Protein AF-A0A091LP23-F1 (afdb_monomer_lite)

Secondary structure (DSSP, 8-state):
-HHHHHHHHHHHHHHHHHHS-GGGHHHHHHHHHHHHHHHHHTHHHHHHHHHHHHTEEEEEE-TT--EEEEEEE-HHHHHHHHHHHHHHHHHHHHHHHHHHHHH----

InterPro domains:
  IPR004156 Organic anion transporter polypeptide [PF03137] (2-78)
  IPR004156 Organic anion transporter polypeptide [PT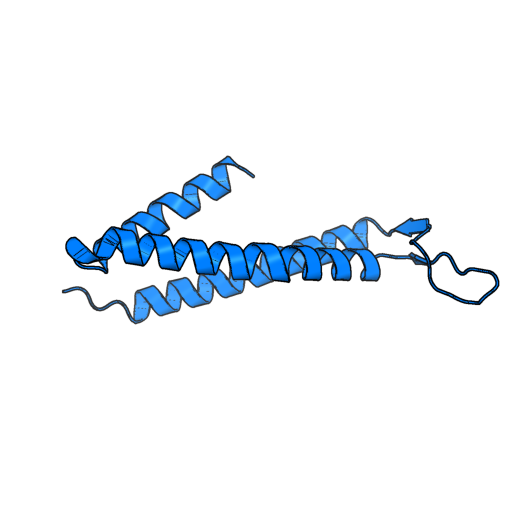HR11388] (2-106)
  IPR036259 MFS transporter superfamily [SSF103473] (3-103)

Foldseek 3Di:
DVVVVVVVVVVVLVVQCLVDDPVCSVVSVVVVVVCCCVVCVVVVVVQLVVLQVVQAPAFDQDPVRDTDDGPDGDPVSSVVSVVVVVVVVVVVVVVVVVVCVVPDDDD

Sequence (107 aa):
AVVFTFMAVTPTTVAILRCVPDKQRSFALGVQSVFLRLLGTIPGPILFGVAIDNSCTLWDINECKAKGACWVYDNERMAYLLMGISAACKIITIIFVIMAVCLYKPP

Structure (mmCIF, N/CA/C/O backbone):
data_AF-A0A091LP23-F1
#
_entry.id   AF-A0A091LP23-F1
#
loop_
_atom_site.group_PDB
_atom_site.id
_atom_site.type_symbol
_atom_site.label_atom_id
_atom_site.label_alt_id
_atom_site.label_comp_id
_atom_site.label_asym_id
_atom_site.label_entity_id
_atom_site.label_seq_id
_atom_site.pdbx_PDB_ins_code
_atom_site.Cartn_x
_atom_site.Cartn_y
_atom_site.Cartn_z
_atom_site.occupancy
_atom_site.B_iso_or_equiv
_atom_site.auth_seq_id
_atom_site.auth_comp_id
_atom_site.auth_asym_id
_atom_site.auth_atom_id
_atom_site.pdbx_PDB_model_num
ATOM 1 N N . ALA A 1 1 ? 11.653 3.379 5.965 1.00 52.06 1 ALA A N 1
ATOM 2 C CA . ALA A 1 1 ? 10.335 2.768 5.672 1.00 52.06 1 ALA A CA 1
ATOM 3 C C . ALA A 1 1 ? 9.776 1.991 6.868 1.00 52.06 1 ALA A C 1
ATOM 5 O O . ALA A 1 1 ? 8.715 2.355 7.350 1.00 52.06 1 ALA A O 1
ATOM 6 N N . VAL A 1 2 ? 10.514 1.007 7.401 1.00 56.50 2 VAL A N 1
ATOM 7 C CA . VAL A 1 2 ? 10.080 0.112 8.496 1.00 56.50 2 VAL A CA 1
ATOM 8 C C . VAL A 1 2 ? 9.556 0.854 9.743 1.00 56.50 2 VAL A C 1
ATOM 10 O O . VAL A 1 2 ? 8.466 0.550 10.221 1.00 56.50 2 VAL A O 1
ATOM 13 N N . VAL A 1 3 ? 10.261 1.893 10.207 1.00 64.12 3 VAL A N 1
ATOM 14 C CA . VAL A 1 3 ? 9.846 2.719 11.362 1.00 64.12 3 VAL A CA 1
ATOM 15 C C . VAL A 1 3 ? 8.499 3.421 11.128 1.00 64.12 3 VAL A C 1
ATOM 17 O O . VAL A 1 3 ? 7.634 3.403 11.999 1.00 64.12 3 VAL A O 1
ATOM 20 N N . PHE A 1 4 ? 8.275 3.970 9.928 1.00 60.59 4 PHE A N 1
ATOM 21 C CA . PHE A 1 4 ? 7.026 4.658 9.577 1.00 60.59 4 PHE A CA 1
ATOM 22 C C . PHE A 1 4 ? 5.829 3.703 9.500 1.00 60.59 4 PHE A C 1
ATOM 24 O O . PHE A 1 4 ? 4.719 4.073 9.874 1.00 60.59 4 PHE A O 1
ATOM 31 N N . THR A 1 5 ? 6.039 2.462 9.056 1.00 66.75 5 THR A N 1
ATOM 32 C CA . THR A 1 5 ? 4.999 1.421 9.085 1.00 66.75 5 THR A CA 1
ATOM 33 C C . THR A 1 5 ? 4.615 1.034 10.510 1.00 66.75 5 THR A C 1
ATOM 35 O O . THR A 1 5 ? 3.427 0.944 10.808 1.00 66.75 5 THR A O 1
ATOM 38 N N . PHE A 1 6 ? 5.586 0.871 11.413 1.00 69.00 6 PHE A N 1
ATOM 39 C CA . PHE A 1 6 ? 5.297 0.523 12.808 1.00 69.00 6 PHE A CA 1
ATOM 40 C C . PHE A 1 6 ? 4.557 1.638 13.555 1.00 69.00 6 PHE A C 1
ATOM 42 O O . PHE A 1 6 ? 3.638 1.350 14.319 1.00 69.00 6 PHE A O 1
ATOM 49 N N . MET A 1 7 ? 4.883 2.906 13.284 1.00 75.19 7 MET A N 1
ATOM 50 C CA . MET A 1 7 ? 4.196 4.045 13.905 1.00 75.19 7 MET A CA 1
ATOM 51 C C . MET A 1 7 ? 2.719 4.159 13.515 1.00 75.19 7 MET A C 1
ATOM 53 O O . MET A 1 7 ? 1.932 4.646 14.316 1.00 75.19 7 MET A O 1
ATOM 57 N N . ALA A 1 8 ? 2.324 3.710 12.320 1.00 75.06 8 ALA A N 1
ATOM 58 C 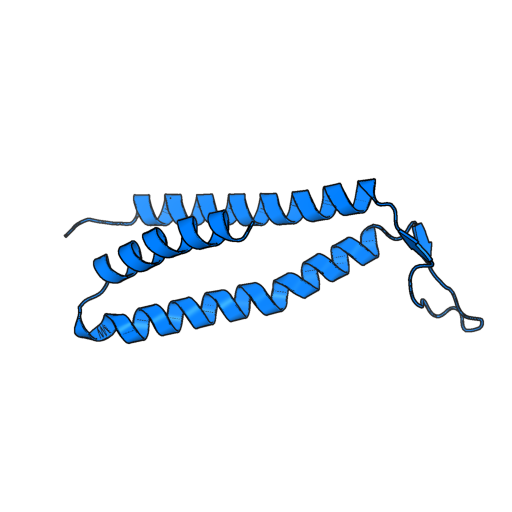CA . ALA A 1 8 ? 0.929 3.764 11.879 1.00 75.06 8 ALA A CA 1
ATOM 59 C C . ALA A 1 8 ? 0.090 2.580 12.394 1.00 75.06 8 ALA A C 1
ATOM 61 O O . ALA A 1 8 ? -1.113 2.716 12.622 1.00 75.06 8 ALA A O 1
ATOM 62 N N . VAL A 1 9 ? 0.710 1.415 12.603 1.00 82.19 9 VAL A N 1
ATOM 63 C CA . VAL A 1 9 ? 0.001 0.204 13.048 1.00 82.19 9 VAL A CA 1
ATOM 64 C C . VAL A 1 9 ? -0.479 0.338 14.493 1.00 82.19 9 VAL A C 1
ATOM 66 O O . VAL A 1 9 ? -1.649 0.072 14.761 1.00 82.19 9 VAL A O 1
ATOM 69 N N . THR A 1 10 ? 0.377 0.805 15.405 1.00 85.56 10 THR A N 1
ATOM 70 C CA . THR A 1 10 ? 0.059 0.936 16.839 1.00 85.56 10 THR A CA 1
ATOM 71 C C . THR A 1 10 ? -1.187 1.785 17.141 1.00 85.56 10 THR A C 1
ATOM 73 O O . THR A 1 10 ? -2.066 1.303 17.852 1.00 85.56 10 THR A O 1
ATOM 76 N N . PRO A 1 11 ? -1.345 3.021 16.626 1.00 85.81 11 PRO A N 1
ATOM 77 C CA . PRO A 1 11 ? -2.553 3.804 16.885 1.00 85.81 11 PRO A CA 1
ATOM 78 C C . PRO A 1 11 ? -3.798 3.168 16.259 1.00 85.81 11 PRO A C 1
ATOM 80 O O . PRO A 1 11 ? -4.872 3.222 16.853 1.00 85.81 11 PRO A O 1
ATOM 83 N N . THR A 1 12 ? -3.659 2.508 15.104 1.00 85.31 12 THR A N 1
ATOM 84 C CA . THR A 1 12 ? -4.780 1.836 14.432 1.00 85.31 12 THR A CA 1
ATOM 85 C C . THR A 1 12 ? -5.295 0.650 15.250 1.00 85.31 12 THR A C 1
ATOM 87 O O . THR A 1 12 ? -6.504 0.491 15.418 1.00 85.31 12 THR A O 1
ATOM 90 N N . THR A 1 13 ? -4.403 -0.178 15.801 1.00 88.25 13 THR A N 1
ATOM 91 C CA . THR A 1 13 ? -4.807 -1.314 16.645 1.00 88.25 13 THR A CA 1
ATOM 92 C C . THR A 1 13 ? -5.417 -0.844 17.962 1.00 88.25 13 THR A C 1
ATOM 94 O O . THR A 1 13 ? -6.447 -1.375 18.375 1.00 88.25 13 THR A O 1
ATOM 97 N N . VAL A 1 14 ? -4.852 0.194 18.592 1.00 88.81 14 VAL A N 1
ATOM 98 C CA . VAL A 1 14 ? -5.422 0.794 19.809 1.00 88.81 14 VAL A CA 1
ATOM 99 C C . VAL A 1 14 ? -6.824 1.345 19.547 1.00 88.81 14 VAL A C 1
ATOM 101 O O . VAL A 1 14 ? -7.723 1.092 20.348 1.00 88.81 14 VAL A O 1
ATOM 104 N N . ALA A 1 15 ? -7.042 2.037 18.425 1.00 88.00 15 ALA A N 1
ATOM 105 C CA . ALA A 1 15 ? -8.360 2.551 18.057 1.00 88.00 15 ALA A CA 1
ATOM 106 C C . ALA A 1 15 ? -9.398 1.423 17.940 1.00 88.00 15 ALA A C 1
ATOM 108 O O . ALA A 1 15 ? -10.464 1.505 18.545 1.00 88.00 15 ALA A O 1
ATOM 109 N N . ILE A 1 16 ? -9.064 0.323 17.256 1.00 88.75 16 ILE A N 1
ATOM 110 C CA . ILE A 1 16 ? -9.969 -0.830 17.119 1.00 88.75 16 ILE A CA 1
ATOM 111 C C . ILE A 1 16 ? -10.332 -1.412 18.484 1.00 88.75 16 ILE A C 1
ATOM 113 O O . ILE A 1 16 ? -11.509 -1.629 18.755 1.00 88.75 16 ILE A O 1
ATOM 117 N N . LEU A 1 17 ? -9.348 -1.618 19.364 1.00 89.81 17 LEU A N 1
ATOM 118 C CA . LEU A 1 17 ? -9.572 -2.188 20.697 1.00 89.81 17 LEU A CA 1
ATOM 119 C C . LEU A 1 17 ? -10.459 -1.312 21.595 1.00 89.81 17 LEU A C 1
ATOM 121 O O . LEU A 1 17 ? -11.093 -1.842 22.510 1.00 89.81 17 LEU A O 1
ATOM 125 N N . ARG A 1 18 ? -10.500 0.005 21.348 1.00 88.75 18 ARG A N 1
ATOM 126 C CA . ARG A 1 18 ? -11.407 0.944 22.028 1.00 88.75 18 ARG A CA 1
ATOM 127 C C . ARG A 1 18 ? -12.825 0.926 21.451 1.00 88.75 18 ARG A C 1
ATOM 129 O O . ARG A 1 18 ? -13.757 1.216 22.189 1.00 88.75 18 ARG A O 1
ATOM 136 N N . CYS A 1 19 ? -12.990 0.561 20.180 1.00 86.88 19 CYS A N 1
ATOM 137 C CA . CYS A 1 19 ? -14.289 0.506 19.504 1.00 86.88 19 CYS A CA 1
ATOM 138 C C . CYS A 1 19 ? -15.035 -0.828 19.680 1.00 86.88 19 CYS A C 1
ATOM 140 O O . CYS A 1 19 ? -16.208 -0.904 19.320 1.00 86.88 19 CYS A O 1
ATOM 142 N N . VAL A 1 20 ? -14.387 -1.884 20.195 1.00 90.25 20 VAL A N 1
ATOM 143 C CA . VAL A 1 20 ? -15.007 -3.212 20.367 1.00 90.25 20 VAL A CA 1
ATOM 144 C C . VAL A 1 20 ? -15.006 -3.697 21.825 1.00 90.25 20 VAL A C 1
ATOM 146 O O . VAL A 1 20 ? -14.039 -3.455 22.554 1.00 90.25 20 VAL A O 1
ATOM 149 N N . PRO A 1 21 ? -16.040 -4.447 22.260 1.00 89.00 21 PRO A N 1
ATOM 150 C CA . PRO A 1 21 ? -16.065 -5.081 23.577 1.00 89.00 21 PRO A CA 1
ATOM 151 C C . PRO A 1 21 ? -14.914 -6.076 23.774 1.00 89.00 21 PRO A C 1
ATOM 153 O O . PRO A 1 21 ? -14.521 -6.777 22.838 1.00 89.00 21 PRO A O 1
ATOM 156 N N . ASP A 1 22 ? -14.439 -6.220 25.015 1.00 89.38 22 ASP A N 1
ATOM 157 C CA . ASP A 1 22 ? -13.304 -7.081 25.381 1.00 89.38 22 ASP A CA 1
ATOM 158 C C . ASP A 1 22 ? -13.382 -8.506 24.819 1.00 89.38 22 ASP A C 1
ATOM 160 O O . ASP A 1 22 ? -12.408 -9.021 24.267 1.00 89.38 22 ASP A O 1
ATOM 164 N N . LYS A 1 23 ? -14.572 -9.114 24.874 1.00 93.06 23 LYS A N 1
ATOM 165 C CA . LYS A 1 23 ? -14.817 -10.488 24.411 1.00 93.06 23 LYS A CA 1
ATOM 166 C C . LYS A 1 23 ? -14.604 -10.679 22.899 1.00 93.06 23 LYS A C 1
ATOM 168 O O . LYS A 1 23 ? -14.414 -11.809 22.461 1.00 93.06 23 LYS A O 1
ATOM 173 N N . GLN A 1 24 ? -14.631 -9.610 22.098 1.00 91.88 24 GLN A N 1
ATOM 174 C CA . GLN A 1 24 ? -14.538 -9.670 20.630 1.00 91.88 24 GLN A CA 1
ATOM 175 C C . GLN A 1 24 ? -13.233 -9.083 20.063 1.00 91.88 24 GLN A C 1
ATOM 177 O O . GLN A 1 24 ? -13.038 -9.079 18.848 1.00 91.88 24 GLN A O 1
ATOM 182 N N . ARG A 1 25 ? -12.302 -8.632 20.915 1.00 91.44 25 ARG A N 1
ATOM 183 C CA . ARG A 1 25 ? -11.043 -7.988 20.491 1.00 91.44 25 ARG A CA 1
ATOM 184 C C . ARG A 1 25 ? -10.191 -8.855 19.564 1.00 91.44 25 ARG A C 1
ATOM 186 O O . ARG A 1 25 ? -9.736 -8.380 18.528 1.00 91.44 25 ARG A O 1
ATOM 193 N N . SER A 1 26 ? -10.005 -10.131 19.907 1.00 93.00 26 SER A N 1
ATOM 194 C CA . SER A 1 26 ? -9.214 -11.063 19.089 1.00 93.00 26 SER A CA 1
ATOM 195 C C . SER A 1 26 ? -9.842 -11.289 17.709 1.00 93.00 26 SER A C 1
ATOM 197 O O . SER A 1 26 ? -9.135 -11.287 16.703 1.00 93.00 26 SER A O 1
ATOM 199 N N . PHE A 1 27 ? -11.175 -11.384 17.648 1.00 93.25 27 PHE A N 1
ATOM 200 C CA . PHE A 1 27 ? -11.899 -11.507 16.385 1.00 93.25 27 PHE A CA 1
ATOM 201 C C . PHE A 1 27 ? -11.733 -10.252 15.518 1.00 93.25 27 PHE A C 1
ATOM 203 O O . PHE A 1 27 ? -11.379 -10.363 14.346 1.00 93.25 27 PHE A O 1
ATOM 210 N N . ALA A 1 28 ? -11.889 -9.059 16.101 1.00 92.38 28 ALA A N 1
ATOM 211 C CA . ALA A 1 28 ? -11.714 -7.790 15.393 1.00 92.38 28 ALA A CA 1
ATOM 212 C C . ALA A 1 28 ? -10.297 -7.624 14.810 1.00 92.38 28 ALA A C 1
ATOM 214 O O . ALA A 1 28 ? -10.146 -7.234 13.651 1.00 92.38 28 ALA A O 1
ATOM 215 N N . LEU A 1 29 ? -9.258 -7.977 15.577 1.00 93.00 29 LEU A N 1
ATOM 216 C CA . LEU A 1 29 ? -7.871 -7.954 15.095 1.00 93.00 29 LEU A CA 1
ATOM 217 C C . LEU A 1 29 ? -7.622 -8.989 13.985 1.00 93.00 29 LEU A C 1
ATOM 219 O O . LEU A 1 29 ? -6.908 -8.701 13.023 1.00 93.00 29 LEU A O 1
ATOM 223 N N . GLY A 1 30 ? -8.231 -10.174 14.083 1.00 93.62 30 GLY A N 1
ATOM 224 C CA . GLY A 1 30 ? -8.178 -11.189 13.029 1.00 93.62 30 GLY A CA 1
ATOM 225 C C . GLY A 1 30 ? -8.783 -10.684 11.719 1.00 93.62 30 GLY A C 1
ATOM 226 O O . GLY A 1 30 ? -8.137 -10.752 10.673 1.00 93.62 30 GLY A O 1
ATOM 227 N N . VAL A 1 31 ? -9.978 -10.092 11.787 1.00 93.81 31 VAL A N 1
ATOM 228 C CA . VAL A 1 31 ? -10.656 -9.486 10.632 1.00 93.81 31 VAL A CA 1
ATOM 229 C C . VAL A 1 31 ? -9.808 -8.363 10.026 1.00 93.81 31 VAL A C 1
ATOM 231 O O . VAL A 1 31 ? -9.582 -8.362 8.815 1.00 93.81 31 VAL A O 1
ATOM 234 N N . GLN A 1 32 ? -9.258 -7.461 10.849 1.00 90.81 32 GLN A N 1
ATOM 235 C CA . GLN A 1 32 ? -8.342 -6.414 10.381 1.00 90.81 32 GLN A CA 1
ATOM 236 C C . GLN A 1 32 ? -7.152 -7.003 9.608 1.00 90.81 32 GLN A C 1
ATOM 238 O O . GLN A 1 32 ? -6.813 -6.513 8.529 1.00 90.81 32 GLN A O 1
ATOM 243 N N . SER A 1 33 ? -6.518 -8.050 10.143 1.00 90.56 33 SER A N 1
ATOM 244 C CA . SER A 1 33 ? -5.362 -8.693 9.510 1.00 90.56 33 SER A CA 1
ATOM 245 C C . SER A 1 33 ? -5.715 -9.327 8.164 1.00 90.56 33 SER A C 1
ATOM 247 O O . SER A 1 33 ? -4.946 -9.206 7.208 1.00 90.56 33 SER A O 1
ATOM 249 N N . VAL A 1 34 ? -6.888 -9.960 8.069 1.00 93.88 34 VAL A N 1
ATOM 250 C CA . VAL A 1 34 ? -7.392 -10.545 6.821 1.00 93.88 34 VAL A CA 1
ATOM 251 C C . VAL A 1 34 ? -7.590 -9.463 5.762 1.00 93.88 34 VAL A C 1
ATOM 253 O O . VAL A 1 34 ? -7.065 -9.607 4.660 1.00 93.88 34 VAL A O 1
ATOM 256 N N . PHE A 1 35 ? -8.258 -8.355 6.093 1.00 89.62 35 PHE A N 1
ATOM 257 C CA . PHE A 1 35 ? -8.439 -7.245 5.151 1.00 89.62 35 PHE A CA 1
ATOM 258 C C . PHE A 1 35 ? -7.109 -6.626 4.716 1.00 89.62 35 PHE A C 1
ATOM 260 O O . PHE A 1 35 ? -6.899 -6.418 3.522 1.00 89.62 35 PHE A O 1
ATOM 267 N N . LEU A 1 36 ? -6.192 -6.382 5.659 1.00 87.19 36 LEU A N 1
ATOM 268 C CA . LEU A 1 36 ? -4.873 -5.823 5.359 1.00 87.19 36 LEU A CA 1
ATOM 269 C C . LEU A 1 36 ? -4.083 -6.727 4.404 1.00 87.19 36 LEU A C 1
ATOM 271 O O . LEU A 1 36 ? -3.419 -6.238 3.494 1.00 87.19 36 LEU A O 1
ATOM 275 N N . ARG A 1 37 ? -4.150 -8.047 4.603 1.00 89.31 37 ARG A N 1
ATOM 276 C CA . ARG A 1 37 ? -3.473 -9.011 3.734 1.00 89.31 37 ARG A CA 1
ATOM 277 C C . ARG A 1 37 ? -4.147 -9.097 2.375 1.00 89.31 37 ARG A C 1
ATOM 279 O O . ARG A 1 37 ? -3.475 -8.860 1.387 1.00 89.31 37 ARG A O 1
ATOM 286 N N . LEU A 1 38 ? -5.453 -9.343 2.307 1.00 91.25 38 LEU A N 1
ATOM 287 C CA . LEU A 1 38 ? -6.166 -9.475 1.031 1.00 91.25 38 LEU A CA 1
ATOM 288 C C . LEU A 1 38 ? -6.006 -8.229 0.150 1.00 91.25 38 LEU A C 1
ATOM 290 O O . LEU A 1 38 ? -5.654 -8.342 -1.023 1.00 91.25 38 LEU A O 1
ATOM 294 N N . LEU A 1 39 ? -6.203 -7.043 0.727 1.00 86.69 39 LEU A N 1
ATOM 295 C CA . LEU A 1 39 ? -6.098 -5.772 0.009 1.00 86.69 39 LEU A CA 1
ATOM 296 C C . LEU A 1 39 ? -4.664 -5.244 -0.091 1.00 86.69 39 LEU A C 1
ATOM 298 O O . LEU A 1 39 ? -4.426 -4.281 -0.804 1.00 86.69 39 LEU A O 1
ATOM 302 N N . GLY A 1 40 ? -3.700 -5.825 0.616 1.00 85.50 40 GLY A N 1
ATOM 303 C CA . GLY A 1 40 ? -2.292 -5.446 0.500 1.00 85.50 40 GLY A CA 1
ATOM 304 C C . GLY A 1 40 ? -1.543 -6.326 -0.494 1.00 85.50 40 GLY A C 1
ATOM 305 O O . GLY A 1 40 ? -0.856 -5.830 -1.384 1.00 85.50 40 GLY A O 1
ATOM 306 N N . THR A 1 41 ? -1.678 -7.644 -0.357 1.00 86.56 41 THR A N 1
ATOM 307 C CA . THR A 1 41 ? -0.849 -8.625 -1.067 1.00 86.56 41 THR A CA 1
ATOM 308 C C . THR A 1 41 ? -1.364 -8.974 -2.449 1.00 86.56 41 THR A C 1
ATOM 310 O O . THR A 1 41 ? -0.573 -9.440 -3.256 1.00 86.56 41 THR A O 1
ATOM 313 N N . ILE A 1 42 ? -2.657 -8.795 -2.732 1.00 90.12 42 ILE A N 1
ATOM 314 C CA . ILE A 1 42 ? -3.214 -9.073 -4.063 1.00 90.12 42 ILE A CA 1
ATOM 315 C C . ILE A 1 42 ? -3.105 -7.832 -4.957 1.00 90.12 42 ILE A C 1
ATOM 317 O O . ILE A 1 42 ? -2.389 -7.888 -5.954 1.00 90.12 42 ILE A O 1
ATOM 321 N N . PRO A 1 43 ? -3.730 -6.685 -4.627 1.00 88.50 43 PRO A N 1
ATOM 322 C CA . PRO A 1 43 ? -3.681 -5.526 -5.513 1.00 88.50 43 PRO A CA 1
ATOM 323 C C . PRO A 1 43 ? -2.312 -4.842 -5.500 1.00 88.50 43 PRO A C 1
ATOM 325 O O . PRO A 1 43 ? -1.983 -4.185 -6.479 1.00 88.50 43 PRO A O 1
ATOM 328 N N . GLY A 1 44 ? -1.499 -5.013 -4.448 1.00 87.44 44 GLY A N 1
ATOM 329 C CA . GLY A 1 44 ? -0.142 -4.471 -4.388 1.00 87.44 44 GLY A CA 1
ATOM 330 C C . GLY A 1 44 ? 0.699 -4.937 -5.582 1.00 87.44 44 GLY A C 1
ATOM 331 O O . GLY A 1 44 ? 0.953 -4.134 -6.477 1.00 87.44 44 GLY A O 1
ATOM 332 N N . PRO A 1 45 ? 1.084 -6.221 -5.665 1.00 89.81 45 PRO A N 1
ATOM 333 C CA . PRO A 1 45 ? 1.876 -6.747 -6.776 1.00 89.81 45 PRO A CA 1
ATOM 334 C C . PRO A 1 45 ? 1.260 -6.490 -8.153 1.00 89.81 45 PRO A C 1
ATOM 336 O O . PRO A 1 45 ? 2.001 -6.239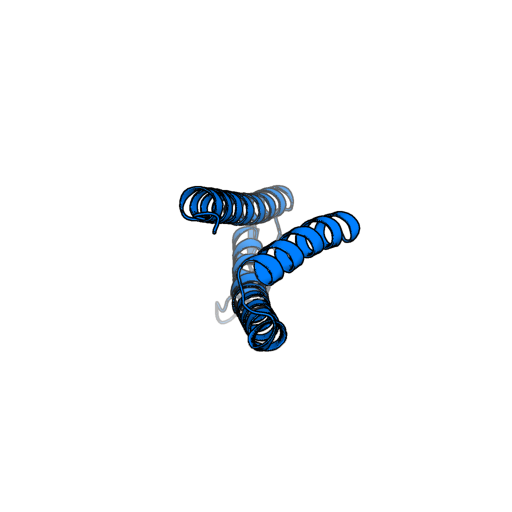 -9.095 1.00 89.81 45 PRO A O 1
ATOM 339 N N . ILE A 1 46 ? -0.074 -6.495 -8.271 1.00 91.88 46 ILE A N 1
ATOM 340 C CA . ILE A 1 46 ? -0.762 -6.187 -9.532 1.00 91.88 46 ILE A CA 1
ATOM 341 C C . ILE A 1 46 ? -0.508 -4.732 -9.949 1.00 91.88 46 ILE A C 1
ATOM 343 O O . ILE A 1 46 ? -0.093 -4.491 -11.079 1.00 91.88 46 ILE A O 1
ATOM 347 N N . LEU A 1 47 ? -0.703 -3.756 -9.053 1.00 90.81 47 LEU A N 1
ATOM 348 C CA . LEU A 1 47 ? -0.450 -2.343 -9.360 1.00 90.81 47 LEU A CA 1
ATOM 349 C C . LEU A 1 47 ? 1.030 -2.076 -9.640 1.00 90.81 47 LEU A C 1
ATOM 351 O O . LEU A 1 47 ? 1.347 -1.338 -10.571 1.00 90.81 47 LEU A O 1
ATOM 355 N N . PHE A 1 48 ? 1.928 -2.674 -8.854 1.00 90.06 48 PHE A N 1
ATOM 356 C CA . PHE A 1 48 ? 3.368 -2.564 -9.090 1.00 90.06 48 PHE A CA 1
ATOM 357 C C . PHE A 1 48 ? 3.761 -3.189 -10.439 1.00 90.06 48 PHE A C 1
ATOM 359 O O . PHE A 1 48 ? 4.537 -2.582 -11.170 1.00 90.06 48 PHE A O 1
ATOM 366 N N . GLY A 1 49 ? 3.184 -4.337 -10.806 1.00 90.12 49 GLY A N 1
ATOM 367 C CA . GLY A 1 49 ? 3.399 -4.978 -12.106 1.00 90.12 49 GLY A CA 1
ATOM 368 C C . GLY A 1 49 ? 2.939 -4.097 -13.265 1.00 90.12 49 GLY A C 1
ATOM 369 O O . GLY A 1 49 ? 3.721 -3.806 -14.164 1.00 90.12 49 GLY A O 1
ATOM 370 N N . VAL A 1 50 ? 1.721 -3.554 -13.184 1.00 90.31 50 VAL A N 1
ATOM 371 C CA . VAL A 1 50 ? 1.202 -2.620 -14.196 1.00 90.31 50 VAL A CA 1
ATOM 372 C C . VAL A 1 50 ? 2.070 -1.361 -14.293 1.00 90.31 50 VAL A C 1
ATOM 374 O O . VAL A 1 50 ? 2.308 -0.870 -15.394 1.00 90.31 50 VAL A O 1
ATOM 377 N N . ALA A 1 51 ? 2.562 -0.821 -13.175 1.00 91.44 51 ALA A N 1
ATOM 378 C CA . ALA A 1 51 ? 3.446 0.346 -13.194 1.00 91.44 51 ALA A CA 1
ATOM 379 C C . ALA A 1 51 ? 4.771 0.068 -13.921 1.00 91.44 51 ALA A C 1
ATOM 381 O O . ALA A 1 51 ? 5.235 0.923 -14.674 1.00 91.44 51 ALA A O 1
ATOM 382 N N . ILE A 1 52 ? 5.342 -1.124 -13.724 1.00 89.62 52 ILE A N 1
ATOM 383 C CA . ILE A 1 52 ? 6.564 -1.584 -14.396 1.00 89.62 52 ILE A CA 1
ATOM 384 C C . ILE A 1 52 ? 6.310 -1.790 -15.896 1.00 89.62 52 ILE A C 1
ATOM 386 O O . ILE A 1 52 ? 7.089 -1.326 -16.726 1.00 89.62 52 ILE A O 1
ATOM 390 N N . ASP A 1 53 ? 5.186 -2.402 -16.266 1.00 89.19 53 ASP A N 1
ATOM 391 C CA . ASP A 1 53 ? 4.826 -2.588 -17.677 1.00 89.19 53 ASP A CA 1
ATOM 392 C C . ASP A 1 53 ? 4.626 -1.240 -18.396 1.00 89.19 53 ASP A C 1
ATOM 394 O O . ASP A 1 53 ? 4.994 -1.080 -19.561 1.00 89.19 53 ASP A O 1
ATOM 398 N N . ASN A 1 54 ? 4.084 -0.233 -17.700 1.00 87.75 54 ASN A N 1
ATOM 399 C CA . ASN A 1 54 ? 3.872 1.115 -18.241 1.00 87.75 54 ASN A CA 1
ATOM 400 C C . ASN A 1 54 ? 5.148 1.965 -18.344 1.00 87.75 54 ASN A C 1
ATOM 402 O O . ASN A 1 54 ? 5.135 2.980 -19.049 1.00 87.75 54 ASN A O 1
ATOM 406 N N . SER A 1 55 ? 6.224 1.605 -17.640 1.00 89.88 55 SER A N 1
ATOM 407 C CA . SER A 1 55 ? 7.527 2.269 -17.770 1.00 89.88 55 SER A CA 1
ATOM 408 C C . SER A 1 55 ? 8.420 1.629 -18.835 1.00 89.88 55 SER A C 1
ATOM 410 O O . SER A 1 55 ? 9.530 2.110 -19.061 1.00 89.88 55 SER A O 1
ATOM 412 N N . CYS A 1 56 ? 7.958 0.573 -19.509 1.00 88.94 56 CYS A N 1
ATOM 413 C CA . CYS A 1 56 ? 8.721 -0.074 -20.564 1.00 88.94 56 CYS A CA 1
ATOM 414 C C . CYS A 1 56 ? 8.811 0.793 -21.829 1.00 88.94 56 CYS A C 1
ATOM 416 O O . CYS A 1 56 ? 7.795 1.102 -22.460 1.00 88.94 56 CYS A O 1
ATOM 418 N N . THR A 1 57 ? 10.038 1.120 -22.237 1.00 85.94 57 THR A N 1
ATOM 419 C CA . THR A 1 57 ? 10.320 1.885 -23.463 1.00 85.94 57 THR A CA 1
ATOM 420 C C . THR A 1 57 ? 10.573 0.963 -24.655 1.00 85.94 57 THR A C 1
ATOM 422 O O . THR A 1 57 ? 10.177 1.286 -25.775 1.00 85.94 57 THR A O 1
ATOM 425 N N . LEU A 1 58 ? 11.196 -0.201 -24.425 1.00 84.88 58 LEU A N 1
ATOM 426 C CA . LEU A 1 58 ? 11.500 -1.184 -25.468 1.00 84.88 58 LEU A CA 1
ATOM 427 C C . LEU A 1 58 ? 11.110 -2.599 -25.029 1.00 84.88 58 LEU A C 1
ATOM 429 O O . LEU A 1 58 ? 11.746 -3.194 -24.158 1.00 84.88 58 LEU A O 1
ATOM 433 N N . TRP A 1 59 ? 10.078 -3.139 -25.674 1.00 87.00 59 TRP A N 1
ATOM 434 C CA . TRP A 1 59 ? 9.607 -4.507 -25.462 1.00 87.00 59 TRP A CA 1
ATOM 435 C C . TRP A 1 59 ? 10.435 -5.511 -26.265 1.00 87.00 59 TRP A C 1
ATOM 437 O O . TRP A 1 59 ? 10.712 -5.271 -27.440 1.00 87.00 59 TRP A O 1
ATOM 447 N N . ASP A 1 60 ? 10.759 -6.656 -25.660 1.00 83.75 60 ASP A N 1
ATOM 448 C CA . ASP A 1 60 ? 11.233 -7.824 -26.402 1.00 83.75 60 ASP A CA 1
ATOM 449 C C . ASP A 1 60 ? 10.095 -8.370 -27.268 1.00 83.75 60 ASP A C 1
ATOM 451 O O . ASP A 1 60 ? 9.002 -8.655 -26.765 1.00 83.75 60 ASP A O 1
ATOM 455 N N . ILE A 1 61 ? 10.321 -8.498 -28.572 1.00 83.56 61 ILE A N 1
ATOM 456 C CA . ILE A 1 61 ? 9.339 -9.052 -29.505 1.00 83.56 61 ILE A CA 1
ATOM 457 C C . ILE A 1 61 ? 9.992 -10.241 -30.193 1.00 83.56 61 ILE A C 1
ATOM 459 O O . ILE A 1 61 ? 10.909 -10.081 -30.994 1.00 83.56 61 ILE A O 1
ATOM 463 N N . ASN A 1 62 ? 9.493 -11.436 -29.883 1.00 82.62 62 ASN A N 1
ATOM 464 C CA . ASN A 1 62 ? 9.993 -12.678 -30.464 1.00 82.62 62 ASN A CA 1
ATOM 465 C C . ASN A 1 62 ? 9.666 -12.774 -31.963 1.00 82.62 62 ASN A C 1
ATOM 467 O O . ASN A 1 62 ? 8.788 -12.070 -32.465 1.00 82.62 62 ASN A O 1
ATOM 471 N N . GLU A 1 63 ? 10.288 -13.725 -32.663 1.00 82.69 63 GLU A N 1
ATOM 472 C CA . GLU A 1 63 ? 10.026 -14.015 -34.086 1.00 82.69 63 GLU A CA 1
ATOM 473 C C . GLU A 1 63 ? 8.532 -14.280 -34.371 1.00 82.69 63 GLU A C 1
ATOM 475 O O . GLU A 1 63 ? 8.003 -13.890 -35.410 1.00 82.69 63 GLU A O 1
ATOM 480 N N . CYS A 1 64 ? 7.807 -14.835 -33.392 1.00 84.19 64 CYS A N 1
ATOM 481 C CA . CYS A 1 64 ? 6.353 -15.034 -33.426 1.00 84.19 64 CYS A CA 1
ATOM 482 C C . CYS A 1 64 ? 5.525 -13.768 -33.104 1.00 84.19 64 CYS A C 1
ATOM 484 O O . CYS A 1 64 ? 4.324 -13.870 -32.855 1.00 84.19 64 CYS A O 1
ATOM 486 N N . LYS A 1 65 ? 6.142 -12.579 -33.049 1.00 81.75 65 LYS A N 1
ATOM 487 C CA . LYS A 1 65 ? 5.548 -11.294 -32.620 1.00 81.75 65 LYS A CA 1
ATOM 488 C C . LYS A 1 65 ? 4.940 -11.295 -31.208 1.00 81.75 65 LYS A C 1
ATOM 490 O O . LYS A 1 65 ? 4.119 -10.438 -30.881 1.00 81.75 65 LYS A O 1
ATOM 495 N N . ALA A 1 66 ? 5.344 -12.234 -30.356 1.00 82.38 66 ALA A N 1
ATOM 496 C CA . ALA A 1 66 ? 4.901 -12.301 -28.967 1.00 82.38 66 ALA A CA 1
ATOM 497 C C . ALA A 1 66 ? 5.730 -11.355 -28.086 1.00 82.38 66 ALA A C 1
ATOM 499 O O . ALA A 1 66 ? 6.962 -11.372 -28.161 1.00 82.38 66 ALA A O 1
ATOM 500 N N . LYS A 1 67 ? 5.051 -10.564 -27.242 1.00 82.00 67 LYS A N 1
ATOM 501 C CA . LYS A 1 67 ? 5.692 -9.687 -26.250 1.00 82.00 67 LYS A CA 1
ATOM 502 C C . LYS A 1 67 ? 6.334 -10.526 -25.143 1.00 82.00 67 LYS A C 1
ATOM 504 O O . LYS A 1 67 ? 5.636 -11.289 -24.476 1.00 82.00 67 LYS A O 1
ATOM 509 N N . GLY A 1 68 ? 7.645 -10.383 -24.982 1.00 82.06 68 GLY A N 1
ATOM 510 C CA . GLY A 1 68 ? 8.441 -10.964 -23.904 1.00 82.06 68 GLY A CA 1
ATOM 511 C C . GLY A 1 68 ? 8.679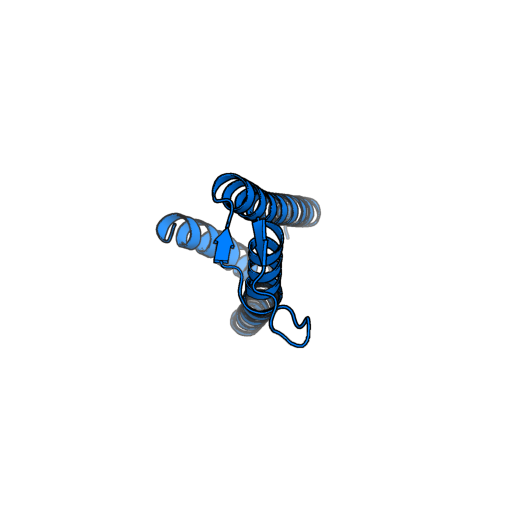 -9.971 -22.764 1.00 82.06 68 GLY A C 1
ATOM 512 O O . GLY A 1 68 ? 7.833 -9.126 -22.472 1.00 82.06 68 GLY A O 1
ATOM 513 N N . ALA A 1 69 ? 9.840 -10.070 -22.115 1.00 83.25 69 ALA A N 1
ATOM 514 C CA . ALA A 1 69 ? 10.256 -9.122 -21.082 1.00 83.25 69 ALA A CA 1
ATOM 515 C C . ALA A 1 69 ? 10.613 -7.747 -21.684 1.00 83.25 69 ALA A C 1
ATOM 517 O O . ALA A 1 69 ? 10.918 -7.627 -22.867 1.00 83.25 69 ALA A O 1
ATOM 518 N N . CYS A 1 70 ? 10.600 -6.685 -20.882 1.00 87.81 70 CYS A N 1
ATOM 519 C CA . CYS A 1 70 ? 11.110 -5.394 -21.340 1.00 87.81 70 CYS A CA 1
ATOM 520 C C . CYS A 1 70 ? 12.644 -5.342 -21.247 1.00 87.81 70 CYS A C 1
ATOM 522 O O . CYS A 1 70 ? 13.212 -5.747 -20.230 1.00 87.81 70 CYS A O 1
ATOM 524 N N . TRP A 1 71 ? 13.305 -4.802 -22.276 1.00 84.06 71 TRP A N 1
ATOM 525 C CA . TRP A 1 71 ? 14.764 -4.623 -22.307 1.00 84.06 71 TRP A CA 1
ATOM 526 C C . TRP A 1 71 ? 15.210 -3.338 -21.608 1.00 84.06 71 TRP A C 1
ATOM 528 O O . TRP A 1 71 ? 16.243 -3.318 -20.941 1.00 84.06 71 TRP A O 1
ATOM 538 N N . VAL A 1 72 ? 14.445 -2.255 -21.781 1.00 88.06 72 VAL A N 1
ATOM 539 C CA . VAL A 1 72 ? 14.795 -0.924 -21.270 1.00 88.06 72 VAL A CA 1
ATOM 540 C C . VAL A 1 72 ? 13.583 -0.292 -20.599 1.00 88.06 72 VAL A C 1
ATOM 542 O O . VAL A 1 72 ? 12.577 -0.006 -21.253 1.00 88.06 72 VAL A O 1
ATOM 545 N N . TYR A 1 73 ? 13.720 -0.037 -19.299 1.00 90.50 73 TYR A N 1
ATOM 546 C CA . TYR A 1 73 ? 12.737 0.672 -18.487 1.00 90.50 73 TYR A CA 1
ATOM 547 C C . TYR A 1 73 ? 13.149 2.133 -18.304 1.00 90.50 73 TYR A C 1
ATOM 549 O O . TYR A 1 73 ? 14.318 2.434 -18.052 1.00 90.50 73 TYR A O 1
ATOM 557 N N . ASP A 1 74 ? 12.181 3.039 -18.390 1.00 92.25 74 ASP A N 1
ATOM 558 C CA . ASP A 1 74 ? 12.355 4.442 -18.025 1.00 92.25 74 ASP A CA 1
ATOM 559 C C . ASP A 1 74 ? 12.224 4.610 -16.500 1.00 92.25 74 ASP A C 1
ATOM 561 O O . ASP A 1 74 ? 11.144 4.449 -15.921 1.00 92.25 74 ASP A O 1
ATOM 565 N N . ASN A 1 75 ? 13.342 4.932 -15.844 1.00 91.31 75 ASN A N 1
ATOM 566 C CA . ASN A 1 75 ? 13.413 5.078 -14.389 1.00 91.31 75 ASN A CA 1
ATOM 567 C C . ASN A 1 75 ? 12.601 6.266 -13.859 1.00 91.31 75 ASN A C 1
ATOM 569 O O . ASN A 1 75 ? 11.997 6.151 -12.791 1.00 91.31 75 ASN A O 1
ATOM 573 N N . GLU A 1 76 ? 12.559 7.382 -14.590 1.00 92.44 76 GLU A N 1
ATOM 574 C CA . GLU A 1 76 ? 11.813 8.575 -14.178 1.00 92.44 76 GLU A CA 1
ATOM 575 C C . GLU A 1 76 ? 10.321 8.263 -14.198 1.00 92.44 76 GLU A C 1
ATOM 577 O O . GLU A 1 76 ? 9.611 8.431 -13.201 1.00 92.44 76 GLU A O 1
ATOM 582 N N . ARG A 1 77 ? 9.843 7.702 -15.313 1.00 90.12 77 ARG A N 1
ATOM 583 C CA . ARG A 1 77 ? 8.437 7.322 -15.463 1.00 90.12 77 ARG A CA 1
ATOM 584 C C . ARG A 1 77 ? 8.027 6.258 -14.449 1.00 90.12 77 ARG A C 1
ATOM 586 O O . ARG A 1 77 ? 6.946 6.362 -13.868 1.00 90.12 77 ARG A O 1
ATOM 593 N N . MET A 1 78 ? 8.894 5.279 -14.184 1.00 91.25 78 MET A N 1
ATOM 594 C CA . MET A 1 78 ? 8.663 4.280 -13.141 1.00 91.25 78 MET A CA 1
ATOM 595 C C . MET A 1 78 ? 8.534 4.936 -11.759 1.00 91.25 78 MET A C 1
ATOM 597 O O . MET A 1 78 ? 7.574 4.657 -11.041 1.00 91.25 78 MET A O 1
ATOM 601 N N . ALA A 1 79 ? 9.440 5.848 -11.395 1.00 92.44 79 ALA A N 1
ATOM 602 C CA . ALA A 1 79 ? 9.397 6.540 -10.109 1.00 92.44 79 ALA A CA 1
ATOM 603 C C . ALA A 1 79 ? 8.102 7.350 -9.929 1.00 92.44 79 ALA A C 1
ATOM 605 O O . ALA A 1 79 ? 7.452 7.231 -8.886 1.00 92.44 79 ALA A O 1
ATOM 606 N N . TYR A 1 80 ? 7.679 8.108 -10.948 1.00 93.69 80 TYR A N 1
ATOM 607 C CA . TYR A 1 80 ? 6.426 8.869 -10.901 1.00 93.69 80 TYR A CA 1
ATOM 608 C C . TYR A 1 80 ? 5.195 7.972 -10.756 1.00 93.69 80 TYR A C 1
ATOM 610 O O . TYR A 1 80 ? 4.314 8.278 -9.951 1.00 93.69 80 TYR A O 1
ATOM 618 N N . LEU A 1 81 ? 5.133 6.853 -11.483 1.00 92.62 81 LEU A N 1
ATOM 619 C CA . LEU A 1 81 ? 4.016 5.909 -11.386 1.00 92.62 81 LEU A CA 1
ATOM 620 C C . LEU A 1 81 ? 3.940 5.269 -9.995 1.00 92.62 81 LEU A C 1
ATOM 622 O O . LEU A 1 81 ? 2.870 5.239 -9.384 1.00 92.62 81 LEU A O 1
ATOM 626 N N . LEU A 1 82 ? 5.074 4.819 -9.455 1.00 91.50 82 LEU A N 1
ATOM 627 C CA . LEU A 1 82 ? 5.134 4.219 -8.121 1.00 91.50 82 LEU A CA 1
ATOM 628 C C . LEU A 1 82 ? 4.793 5.228 -7.015 1.00 91.50 82 LEU A C 1
ATOM 630 O O . LEU A 1 82 ? 4.036 4.906 -6.092 1.00 91.50 82 LEU A O 1
ATOM 634 N N . MET A 1 83 ? 5.302 6.460 -7.113 1.00 91.81 83 MET A N 1
ATOM 635 C CA . MET A 1 83 ? 4.941 7.535 -6.186 1.00 91.81 83 MET A CA 1
ATOM 636 C C . MET A 1 83 ? 3.462 7.905 -6.294 1.00 91.81 83 MET A C 1
ATOM 638 O O . MET A 1 83 ? 2.809 8.059 -5.263 1.00 91.81 83 MET A O 1
ATOM 642 N N . GLY A 1 84 ? 2.916 7.992 -7.509 1.00 92.44 84 GLY A N 1
ATOM 643 C CA . GLY A 1 84 ? 1.504 8.286 -7.751 1.00 92.44 84 GLY A CA 1
ATOM 644 C C . GLY A 1 84 ? 0.576 7.240 -7.133 1.00 92.44 84 GLY A C 1
ATOM 645 O O . GLY A 1 84 ? -0.363 7.597 -6.421 1.00 92.44 84 GLY A O 1
ATOM 646 N N . ILE A 1 85 ? 0.883 5.952 -7.314 1.00 91.25 85 ILE A N 1
ATOM 647 C CA . ILE A 1 85 ? 0.139 4.843 -6.694 1.00 91.25 85 ILE A CA 1
ATOM 648 C C . ILE A 1 85 ? 0.194 4.934 -5.164 1.00 91.25 85 ILE A C 1
ATOM 650 O O . ILE A 1 85 ? -0.837 4.853 -4.493 1.00 91.25 85 ILE A O 1
ATOM 654 N N . SER A 1 86 ? 1.387 5.141 -4.601 1.00 89.19 86 SER A N 1
ATOM 655 C CA . SER A 1 86 ? 1.567 5.284 -3.152 1.00 89.19 86 SER A CA 1
ATOM 656 C C . SER A 1 86 ? 0.775 6.474 -2.597 1.00 89.19 86 SER A C 1
ATOM 658 O O . SER A 1 86 ? 0.051 6.335 -1.607 1.00 89.19 86 SER A O 1
ATOM 660 N N . ALA A 1 87 ? 0.849 7.629 -3.264 1.00 90.69 87 ALA A N 1
ATOM 661 C CA . ALA A 1 87 ? 0.125 8.836 -2.886 1.00 90.69 87 ALA A CA 1
ATOM 662 C C . ALA A 1 87 ? -1.396 8.635 -2.948 1.00 90.69 87 ALA A C 1
ATOM 664 O O . ALA A 1 87 ? -2.089 8.976 -1.989 1.00 90.69 87 ALA A O 1
ATOM 665 N N . ALA A 1 88 ? -1.916 8.014 -4.010 1.00 91.38 88 ALA A N 1
ATOM 666 C CA . ALA A 1 88 ? -3.339 7.706 -4.140 1.00 91.38 88 ALA A CA 1
ATOM 667 C C . ALA A 1 88 ? -3.834 6.802 -2.996 1.00 91.38 88 ALA A C 1
ATOM 669 O O . ALA A 1 88 ? -4.823 7.122 -2.334 1.00 91.38 88 ALA A O 1
ATOM 670 N N . CYS A 1 89 ? -3.100 5.730 -2.681 1.00 88.19 89 CYS A N 1
ATOM 671 C CA . CYS A 1 89 ? -3.410 4.852 -1.549 1.00 88.19 89 CYS A CA 1
ATOM 672 C C . CYS A 1 89 ? -3.406 5.602 -0.205 1.00 88.19 89 CYS A C 1
ATOM 674 O O . CYS A 1 89 ? -4.265 5.362 0.651 1.00 88.19 89 CYS A O 1
ATOM 676 N N . LYS A 1 90 ? -2.466 6.537 -0.007 1.00 87.44 90 LYS A N 1
ATOM 677 C CA . LYS A 1 90 ? -2.430 7.385 1.195 1.00 87.44 90 LYS A CA 1
ATOM 678 C C . LYS A 1 90 ? -3.624 8.333 1.268 1.00 87.44 90 LYS A C 1
ATOM 680 O O . LYS A 1 90 ? -4.211 8.446 2.340 1.00 87.44 90 LYS A O 1
ATOM 685 N N . ILE A 1 91 ? -4.021 8.956 0.160 1.00 91.19 91 ILE A N 1
ATOM 686 C CA . ILE A 1 91 ? -5.192 9.846 0.108 1.00 91.19 91 ILE A CA 1
ATOM 687 C C . ILE A 1 91 ? -6.464 9.073 0.468 1.00 91.19 91 ILE A C 1
ATOM 689 O O . ILE A 1 91 ? -7.215 9.507 1.338 1.00 91.19 91 ILE A O 1
ATOM 693 N N . ILE A 1 92 ? -6.664 7.893 -0.124 1.00 90.81 92 ILE A N 1
ATOM 694 C CA . ILE A 1 92 ? -7.798 7.014 0.198 1.00 90.81 92 ILE A CA 1
ATOM 695 C C . ILE A 1 92 ? -7.811 6.683 1.696 1.00 90.81 92 ILE A C 1
ATOM 697 O O . ILE A 1 92 ? -8.848 6.788 2.350 1.00 90.81 92 ILE A O 1
ATOM 701 N N . THR A 1 93 ? -6.648 6.355 2.265 1.00 87.25 93 THR A N 1
ATOM 702 C CA . THR A 1 93 ? -6.513 6.085 3.704 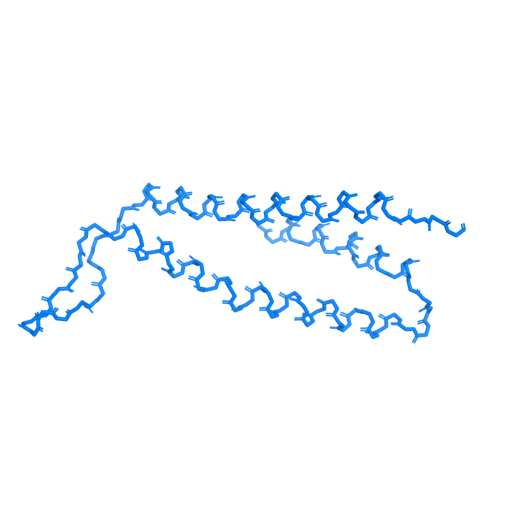1.00 87.25 93 THR A CA 1
ATOM 703 C C . THR A 1 93 ? -6.935 7.290 4.546 1.00 87.25 93 THR A C 1
ATOM 705 O O . THR A 1 93 ? -7.690 7.131 5.501 1.00 87.25 93 THR A O 1
ATOM 708 N N . ILE A 1 94 ? -6.490 8.498 4.188 1.00 89.50 94 ILE A N 1
ATOM 709 C CA . ILE A 1 94 ? -6.856 9.734 4.892 1.00 89.50 94 ILE A CA 1
ATOM 710 C C . ILE A 1 94 ? -8.372 9.950 4.848 1.00 89.50 94 ILE A C 1
ATOM 712 O O . ILE A 1 94 ? -8.964 10.238 5.885 1.00 89.50 94 ILE A O 1
ATOM 716 N N . ILE A 1 95 ? -9.017 9.744 3.696 1.00 93.25 95 ILE A N 1
ATOM 717 C CA . ILE A 1 95 ? -10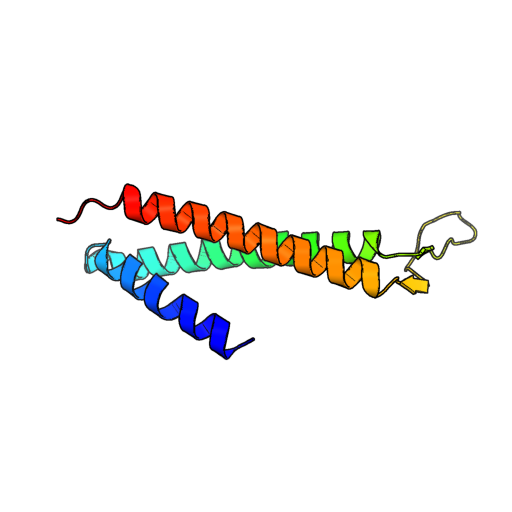.476 9.875 3.553 1.00 93.25 95 ILE A CA 1
ATOM 718 C C . ILE A 1 95 ? -11.202 8.891 4.482 1.00 93.25 95 ILE A C 1
ATOM 720 O O . ILE A 1 95 ? -12.094 9.303 5.223 1.00 93.25 95 ILE A O 1
ATOM 724 N N . PHE A 1 96 ? -10.801 7.615 4.502 1.00 89.25 96 PHE A N 1
ATOM 725 C CA . PHE A 1 96 ? -11.403 6.619 5.396 1.00 89.25 96 PHE A CA 1
ATOM 726 C C . PHE A 1 96 ? -11.203 6.954 6.875 1.00 89.25 96 PHE A C 1
ATOM 728 O O . PHE A 1 96 ? -12.128 6.785 7.667 1.00 89.25 96 PHE A O 1
ATOM 735 N N . VAL A 1 97 ? -10.024 7.451 7.255 1.00 87.00 97 VAL A N 1
ATOM 736 C CA . VAL A 1 97 ? -9.743 7.870 8.635 1.00 87.00 97 VAL A CA 1
ATOM 737 C C . VAL A 1 97 ? -10.599 9.074 9.023 1.00 87.00 97 VAL A C 1
ATOM 739 O O . VAL A 1 97 ? -11.204 9.058 10.091 1.00 87.00 97 VAL A O 1
ATOM 742 N N . ILE A 1 98 ? -10.707 10.087 8.160 1.00 90.00 98 ILE A N 1
ATOM 743 C CA . ILE A 1 98 ? -11.570 11.253 8.397 1.00 90.00 98 ILE A CA 1
ATOM 744 C C . ILE A 1 98 ? -13.027 10.806 8.547 1.00 90.00 98 ILE A C 1
ATOM 746 O O . ILE A 1 98 ? -13.686 11.184 9.511 1.00 90.00 98 ILE A O 1
ATOM 750 N N . MET A 1 99 ? -13.514 9.950 7.646 1.00 90.69 99 MET A N 1
ATOM 751 C CA . MET A 1 99 ? -14.868 9.399 7.719 1.00 90.69 99 MET A CA 1
ATOM 752 C C . MET A 1 99 ? -15.099 8.635 9.029 1.00 90.69 99 MET A C 1
ATOM 754 O O . MET A 1 99 ? -16.124 8.836 9.677 1.00 90.69 99 MET A O 1
ATOM 758 N N . ALA A 1 100 ? -14.144 7.799 9.445 1.00 87.62 100 ALA A N 1
ATOM 759 C CA . ALA A 1 100 ? -14.222 7.064 10.702 1.00 87.62 100 ALA A CA 1
ATOM 760 C C . ALA A 1 100 ? -14.268 8.008 11.912 1.00 87.62 100 ALA A C 1
ATOM 762 O O . ALA A 1 100 ? -15.071 7.787 12.811 1.00 87.62 100 ALA A O 1
ATOM 763 N N . VAL A 1 101 ? -13.470 9.079 11.917 1.00 86.75 101 VAL A N 1
ATOM 764 C CA . VAL A 1 101 ? -13.488 10.097 12.981 1.00 86.75 101 VAL A CA 1
ATOM 765 C C . VAL A 1 101 ? -14.819 10.852 13.009 1.00 86.75 101 VAL A C 1
ATOM 767 O O . VAL A 1 101 ? -15.360 11.073 14.087 1.00 86.75 101 VAL A O 1
ATOM 770 N N . CYS A 1 102 ? -15.381 11.210 11.851 1.00 87.69 102 CYS A N 1
ATOM 771 C CA . CYS A 1 102 ? -16.675 11.893 11.775 1.00 87.69 102 CYS A CA 1
ATOM 772 C C . CYS A 1 102 ? -17.856 11.006 12.207 1.00 87.69 102 CYS A C 1
ATOM 774 O O . CYS A 1 102 ? -18.816 11.513 12.783 1.00 87.69 102 CYS A O 1
ATOM 776 N N . LEU A 1 103 ? -17.807 9.702 11.916 1.00 87.88 103 LEU A N 1
ATOM 777 C CA . LEU A 1 103 ? -18.855 8.739 12.276 1.00 87.88 103 LEU A CA 1
ATOM 778 C C . LEU A 1 103 ? -18.694 8.165 13.688 1.00 87.88 103 LEU A C 1
ATOM 780 O O . LEU A 1 103 ? -19.655 7.623 14.237 1.00 87.88 103 LEU A O 1
ATOM 784 N N . TYR A 1 104 ? -17.499 8.256 14.273 1.00 83.12 104 TYR A N 1
ATOM 785 C CA . TYR A 1 104 ? -17.243 7.778 15.623 1.00 83.12 104 TYR A CA 1
ATOM 786 C C . TYR A 1 104 ? -18.029 8.621 16.627 1.00 83.12 104 TYR A C 1
ATOM 788 O O . TYR A 1 104 ? -17.681 9.761 16.933 1.00 83.12 104 TYR A O 1
ATOM 796 N N . LYS A 1 105 ? -19.102 8.038 17.161 1.00 76.19 105 LYS A N 1
ATOM 797 C CA . LYS A 1 105 ? -19.841 8.612 18.278 1.00 76.19 105 LYS A CA 1
ATOM 798 C C . LYS A 1 105 ? -19.251 8.048 19.572 1.00 76.19 105 LYS A C 1
ATOM 800 O O . LYS A 1 105 ? -19.316 6.831 19.757 1.00 76.19 105 LYS A O 1
ATOM 805 N N . PRO A 1 106 ? -18.640 8.883 20.433 1.00 70.06 106 PRO A N 1
ATOM 806 C CA . PRO A 1 106 ? -18.130 8.405 21.708 1.00 70.06 106 PRO A CA 1
ATOM 807 C C . PRO A 1 106 ? -19.293 7.867 22.562 1.00 70.06 106 PRO A C 1
ATOM 809 O O . PRO A 1 106 ? -20.398 8.417 22.471 1.00 70.06 106 PRO A O 1
ATOM 812 N N . PRO A 1 107 ? -19.066 6.790 23.334 1.00 60.72 107 PRO A N 1
ATOM 813 C CA . PRO A 1 107 ? -20.034 6.295 24.308 1.00 60.72 107 PRO A CA 1
ATOM 814 C C . PRO A 1 107 ? -20.251 7.287 25.456 1.00 60.72 107 PRO A C 1
ATOM 816 O O . PRO A 1 107 ? -19.294 8.022 25.798 1.00 60.72 107 PRO A O 1
#

Organism: Cariama cristata (NCBI:txid54380)

pLDDT: mean 86.49, std 7.94, range [52.06, 93.88]

Radius of gyration: 19.92 Å; chains: 1; bounding box: 35×27×60 Å